Protein AF-N9YUV8-F1 (afdb_monomer_lite)

Secondary structure (DSSP, 8-state):
--HHHHHHHHHHHHHHHHHHHH---HHHHHHHTT--HHHHHHHHHHHHHHHHHHTT------S------------TT--------

Foldseek 3Di:
DCVVVVVLLVVLVVLVVVCVVVVDDLVVSCVVVVHDSVNNVVSVVVNVCVVCVVVVHPPPDPPPPPPPPPPPPPDPPPPPPPDDD

pLDDT: mean 75.25, std 18.25, range [39.34, 95.25]

Organism: NCBI:txid997897

Radius of gyration: 22.7 Å; chains: 1; bounding box: 55×65×34 Å

Structure (mmCIF, N/CA/C/O backbone):
data_AF-N9YUV8-F1
#
_entry.id   AF-N9YUV8-F1
#
loop_
_atom_site.group_PDB
_atom_site.id
_atom_site.type_symbol
_atom_site.label_atom_id
_atom_site.label_alt_id
_atom_site.label_comp_id
_atom_site.label_asym_id
_atom_site.label_entity_id
_atom_site.label_seq_id
_atom_site.pdbx_PDB_ins_code
_atom_site.Cartn_x
_atom_site.Cartn_y
_atom_site.Cartn_z
_atom_site.occupancy
_atom_site.B_iso_or_equiv
_atom_site.auth_seq_id
_atom_site.auth_comp_id
_atom_site.auth_asym_id
_atom_site.auth_atom_id
_atom_site.pdbx_PDB_model_num
ATOM 1 N N . MET A 1 1 ? 19.477 -17.678 -9.388 1.00 48.34 1 MET A N 1
ATOM 2 C CA . MET A 1 1 ? 18.988 -17.485 -8.006 1.00 48.34 1 MET A CA 1
ATOM 3 C C . MET A 1 1 ? 17.875 -16.431 -8.055 1.00 48.34 1 MET A C 1
ATOM 5 O O . MET A 1 1 ? 18.110 -15.288 -7.710 1.00 48.34 1 MET A O 1
ATOM 9 N N . ASN A 1 2 ? 16.690 -16.793 -8.568 1.00 59.22 2 ASN A N 1
ATOM 10 C CA . ASN A 1 2 ? 15.551 -15.868 -8.768 1.00 59.22 2 ASN A CA 1
ATOM 11 C C . ASN A 1 2 ? 14.244 -16.364 -8.121 1.00 59.22 2 ASN A C 1
ATOM 13 O O . ASN A 1 2 ? 13.283 -15.611 -8.022 1.00 59.22 2 ASN A O 1
ATOM 17 N N . GLU A 1 3 ? 14.215 -17.603 -7.632 1.00 58.84 3 GLU A N 1
ATOM 18 C CA . GLU A 1 3 ? 13.007 -18.237 -7.090 1.00 58.84 3 GLU A CA 1
ATOM 19 C C . GLU A 1 3 ? 12.493 -17.545 -5.819 1.00 58.84 3 GLU A C 1
ATOM 21 O O . GLU A 1 3 ? 11.295 -17.335 -5.645 1.00 58.84 3 GLU A O 1
ATOM 26 N N . VAL A 1 4 ? 13.407 -17.075 -4.965 1.00 70.19 4 VAL A N 1
ATOM 27 C CA . VAL A 1 4 ? 13.049 -16.397 -3.710 1.00 70.19 4 VAL A CA 1
ATOM 28 C C . VAL A 1 4 ? 12.305 -15.078 -3.925 1.00 70.19 4 VAL A C 1
ATOM 30 O O . VAL A 1 4 ? 11.574 -14.648 -3.037 1.00 70.19 4 VAL A O 1
ATOM 33 N N . VAL A 1 5 ? 12.482 -14.420 -5.075 1.00 70.38 5 VAL A N 1
ATOM 34 C CA . VAL A 1 5 ? 11.816 -13.144 -5.379 1.00 70.38 5 VAL A CA 1
ATOM 35 C C . VAL A 1 5 ? 10.376 -13.396 -5.825 1.00 70.38 5 VAL A C 1
ATOM 37 O O . VAL A 1 5 ? 9.464 -12.755 -5.304 1.00 70.38 5 VAL A O 1
ATOM 40 N N . GLU A 1 6 ? 10.160 -14.388 -6.689 1.00 70.19 6 GLU A N 1
ATOM 41 C CA . GLU A 1 6 ? 8.832 -14.772 -7.190 1.00 70.19 6 GLU A CA 1
ATOM 42 C C . GLU A 1 6 ? 7.930 -15.353 -6.087 1.00 70.19 6 GLU A C 1
ATOM 44 O O . GLU A 1 6 ? 6.747 -15.006 -5.980 1.00 70.19 6 GLU A O 1
ATOM 49 N N . VAL A 1 7 ? 8.495 -16.171 -5.191 1.00 77.31 7 VAL A N 1
ATOM 50 C CA . VAL A 1 7 ? 7.759 -16.697 -4.028 1.00 77.31 7 VAL A CA 1
ATOM 51 C C . VAL A 1 7 ? 7.330 -15.553 -3.104 1.00 77.31 7 VAL A C 1
ATOM 53 O O . VAL A 1 7 ? 6.172 -15.477 -2.690 1.00 77.31 7 VAL A O 1
ATOM 56 N N . ARG A 1 8 ? 8.230 -14.596 -2.839 1.00 81.81 8 ARG A N 1
ATOM 57 C CA . ARG A 1 8 ? 7.928 -13.424 -2.000 1.00 81.81 8 ARG A CA 1
ATOM 58 C C . ARG A 1 8 ? 6.880 -12.513 -2.634 1.00 81.81 8 ARG A C 1
ATOM 60 O O . ARG A 1 8 ? 5.986 -12.055 -1.927 1.00 81.81 8 ARG A O 1
ATOM 67 N N . MET A 1 9 ? 6.955 -12.282 -3.944 1.00 84.75 9 MET A N 1
ATOM 68 C CA . MET A 1 9 ? 5.958 -11.521 -4.707 1.00 84.75 9 MET A CA 1
ATOM 69 C C . MET A 1 9 ? 4.554 -12.096 -4.525 1.00 84.75 9 MET A C 1
ATOM 71 O O . MET A 1 9 ? 3.610 -11.353 -4.249 1.00 84.75 9 MET A O 1
ATOM 75 N N . SER A 1 10 ? 4.421 -13.416 -4.643 1.00 86.81 10 SER A N 1
ATOM 76 C CA . SER A 1 10 ? 3.140 -14.110 -4.498 1.00 86.81 10 SER A CA 1
ATOM 77 C C . SER A 1 10 ? 2.581 -13.964 -3.081 1.00 86.81 10 SER A C 1
ATOM 79 O O . SER A 1 10 ? 1.421 -13.584 -2.912 1.00 86.81 10 SER A O 1
ATOM 81 N N . SER A 1 11 ? 3.422 -14.137 -2.055 1.00 90.44 11 SER A N 1
ATOM 82 C CA . SER A 1 11 ? 3.028 -13.909 -0.659 1.00 90.44 11 SER A CA 1
ATOM 83 C C . SER A 1 11 ? 2.617 -12.458 -0.385 1.00 90.44 11 SER A C 1
ATOM 85 O O . SER A 1 11 ? 1.662 -12.212 0.347 1.00 90.44 11 SER A O 1
ATOM 87 N N . TRP A 1 12 ? 3.298 -11.471 -0.976 1.00 92.12 12 TRP A N 1
ATOM 88 C CA . TRP A 1 12 ? 2.935 -10.060 -0.796 1.00 92.12 12 TRP A CA 1
ATOM 89 C C . TRP A 1 12 ? 1.635 -9.693 -1.512 1.00 92.12 12 TRP A C 1
ATOM 91 O O . TRP A 1 12 ? 0.898 -8.840 -1.025 1.00 92.12 12 TRP A O 1
ATOM 101 N N . LYS A 1 13 ? 1.317 -10.336 -2.641 1.00 91.50 13 LYS A N 1
ATOM 102 C CA . LYS A 1 13 ? 0.006 -10.176 -3.286 1.00 91.50 13 LYS A CA 1
ATOM 103 C C . LYS A 1 13 ? -1.110 -10.716 -2.392 1.00 91.50 13 LYS A C 1
ATOM 105 O O . LYS A 1 13 ? -2.084 -9.999 -2.180 1.00 91.50 13 LYS A O 1
ATOM 110 N N . ALA A 1 14 ? -0.945 -11.917 -1.833 1.00 92.44 14 ALA A N 1
ATOM 111 C CA . ALA A 1 14 ? -1.914 -12.513 -0.907 1.00 92.44 14 ALA A CA 1
ATOM 112 C C . ALA A 1 14 ? -2.168 -11.607 0.309 1.00 92.44 14 ALA A C 1
ATOM 114 O O . ALA A 1 14 ? -3.308 -11.259 0.591 1.00 92.44 14 ALA A O 1
ATOM 115 N N . MET A 1 15 ? -1.097 -11.090 0.910 1.00 92.44 15 MET A N 1
ATOM 116 C CA . MET A 1 15 ? -1.157 -10.118 2.004 1.00 92.44 15 MET A CA 1
ATOM 117 C C . MET A 1 15 ? -2.041 -8.902 1.698 1.00 92.44 15 MET A C 1
ATOM 119 O O . MET A 1 15 ? -2.854 -8.476 2.517 1.00 92.44 15 MET A O 1
ATOM 123 N N . VAL A 1 16 ? -1.874 -8.312 0.509 1.00 91.88 16 VAL A N 1
ATOM 124 C CA . VAL A 1 16 ? -2.665 -7.149 0.086 1.00 91.88 16 VAL A CA 1
ATOM 125 C C . VAL A 1 16 ? -4.130 -7.540 -0.117 1.00 91.88 16 VAL A C 1
ATOM 127 O O . VAL A 1 16 ? -5.010 -6.753 0.229 1.00 91.88 16 VAL A O 1
ATOM 130 N N . GLN A 1 17 ? -4.411 -8.736 -0.639 1.00 93.06 17 GLN A N 1
ATOM 131 C CA . GLN A 1 17 ? -5.780 -9.246 -0.775 1.00 93.06 17 GLN A CA 1
ATOM 132 C C . GLN A 1 17 ? -6.443 -9.449 0.593 1.00 93.06 17 GLN A C 1
ATOM 134 O O . GLN A 1 17 ? -7.546 -8.955 0.801 1.00 93.06 17 GLN A O 1
ATOM 139 N N . GLU A 1 18 ? -5.755 -10.069 1.554 1.00 93.44 18 GLU A N 1
ATOM 140 C CA . GLU A 1 18 ? -6.260 -10.269 2.922 1.00 93.44 18 GLU A CA 1
ATOM 141 C C . GLU A 1 18 ? -6.570 -8.945 3.624 1.00 93.44 18 GLU A C 1
ATOM 143 O O . GLU A 1 18 ? -7.621 -8.792 4.248 1.00 93.44 18 GLU A O 1
ATOM 148 N N . ARG A 1 19 ? -5.688 -7.950 3.479 1.00 93.75 19 ARG A N 1
ATOM 149 C CA . ARG A 1 19 ? -5.923 -6.598 3.997 1.00 93.75 19 ARG A CA 1
ATOM 150 C C . ARG A 1 19 ? -7.158 -5.962 3.361 1.00 93.75 19 ARG A C 1
ATOM 152 O O . ARG A 1 19 ? -7.962 -5.375 4.081 1.00 93.75 19 ARG A O 1
ATOM 159 N N . ASN A 1 20 ? -7.314 -6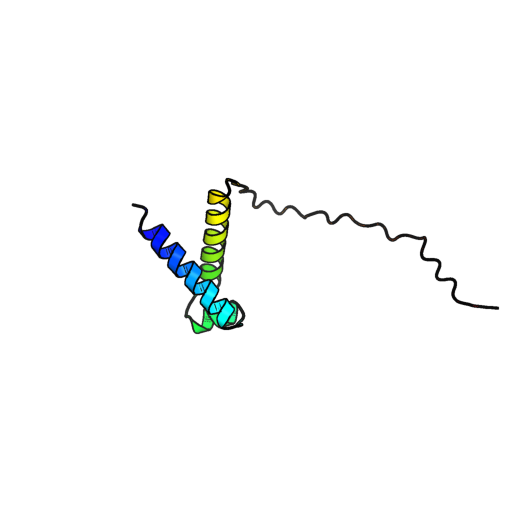.062 2.038 1.00 91.19 20 ASN A N 1
ATOM 160 C CA . ASN A 1 20 ? -8.494 -5.530 1.345 1.00 91.19 20 ASN A CA 1
ATOM 161 C C . ASN A 1 20 ? -9.779 -6.241 1.785 1.00 91.19 20 ASN A C 1
ATOM 163 O O . ASN A 1 20 ? -10.775 -5.570 2.033 1.00 91.19 20 ASN A O 1
ATOM 167 N N . ALA A 1 21 ? -9.739 -7.565 1.950 1.00 93.62 21 ALA A N 1
ATOM 168 C CA . ALA A 1 21 ? -10.870 -8.352 2.434 1.00 93.62 21 ALA A CA 1
ATOM 169 C C . ALA A 1 21 ? -11.245 -8.004 3.883 1.00 93.62 21 ALA A C 1
ATOM 171 O O . ALA A 1 21 ? -12.421 -7.988 4.229 1.00 93.62 21 ALA A O 1
ATOM 172 N N . SER A 1 22 ? -10.253 -7.679 4.715 1.00 91.75 22 SER A N 1
ATOM 173 C CA . SER A 1 22 ? -10.468 -7.284 6.111 1.00 91.75 22 SER A CA 1
ATOM 174 C C . SER A 1 22 ? -11.085 -5.887 6.248 1.00 91.75 22 SER A C 1
ATOM 176 O O . SER A 1 22 ? -11.621 -5.564 7.301 1.00 91.75 22 SER A O 1
ATOM 178 N N . GLY A 1 23 ? -10.950 -5.016 5.239 1.00 92.69 23 GLY A N 1
ATOM 179 C CA . GLY A 1 23 ? -11.409 -3.619 5.297 1.00 92.69 23 GLY A CA 1
ATOM 180 C C . GLY A 1 23 ? -10.663 -2.730 6.307 1.00 92.69 23 GLY A C 1
ATOM 181 O O . GLY A 1 23 ? -10.959 -1.543 6.418 1.00 92.69 23 GLY A O 1
ATOM 182 N N . LEU A 1 24 ? -9.672 -3.277 7.017 1.00 91.62 24 LEU A N 1
ATOM 183 C CA . LEU A 1 24 ? -8.871 -2.580 8.023 1.00 91.62 24 LEU A CA 1
ATOM 184 C C . LEU A 1 24 ? -7.915 -1.576 7.378 1.00 91.62 24 LEU A C 1
ATOM 186 O O . LEU A 1 24 ? -7.440 -1.782 6.254 1.00 91.62 24 LEU A O 1
ATOM 190 N N . SER A 1 25 ? -7.562 -0.513 8.106 1.00 92.88 25 SER A N 1
ATOM 191 C CA . SER A 1 25 ? -6.480 0.375 7.677 1.00 92.88 25 SER A CA 1
ATOM 192 C C . SER A 1 25 ? -5.130 -0.359 7.666 1.00 92.88 25 SER A C 1
ATOM 194 O O . SER A 1 25 ? -4.949 -1.397 8.304 1.00 92.88 25 SER A O 1
ATOM 196 N N . ILE A 1 26 ? -4.143 0.186 6.940 1.00 91.06 26 ILE A N 1
ATOM 197 C CA . ILE A 1 26 ? -2.793 -0.410 6.857 1.00 91.06 26 ILE A CA 1
ATOM 198 C C . ILE A 1 26 ? -2.195 -0.582 8.254 1.00 91.06 26 ILE A C 1
ATOM 200 O O . ILE A 1 26 ? -1.612 -1.623 8.531 1.00 91.06 26 ILE A O 1
ATOM 204 N N . LYS A 1 27 ? -2.366 0.421 9.123 1.00 92.19 27 LYS A N 1
ATOM 205 C CA . LYS A 1 27 ? -1.843 0.426 10.493 1.00 92.19 27 LYS A CA 1
ATOM 206 C C . LYS A 1 27 ? -2.437 -0.691 11.334 1.00 92.19 27 LYS A C 1
ATOM 208 O O . LYS A 1 27 ? -1.695 -1.450 11.947 1.00 92.19 27 LYS A O 1
ATOM 213 N N . GLU A 1 28 ? -3.760 -0.810 11.318 1.00 93.62 28 GLU A N 1
ATOM 214 C CA . GLU A 1 28 ? -4.481 -1.831 12.080 1.00 93.62 28 GLU A CA 1
ATOM 215 C C . GLU A 1 28 ? -4.136 -3.236 11.590 1.00 93.62 28 GLU A C 1
ATOM 217 O O . GLU A 1 28 ? -3.819 -4.113 12.390 1.00 93.62 28 GLU A O 1
ATOM 222 N N . TRP A 1 29 ? -4.104 -3.438 10.270 1.00 95.25 29 TRP A N 1
ATOM 223 C CA . TRP A 1 29 ? -3.727 -4.723 9.690 1.00 95.25 29 TRP A CA 1
ATOM 224 C C . TRP A 1 29 ? -2.267 -5.083 10.007 1.00 95.25 29 TRP A C 1
ATOM 226 O O . TRP A 1 29 ? -1.975 -6.222 10.368 1.00 95.25 29 TRP A O 1
ATOM 236 N N . CYS A 1 30 ? -1.352 -4.111 9.930 1.00 93.88 30 CYS A N 1
ATOM 237 C CA . CYS A 1 30 ? 0.057 -4.280 10.291 1.00 93.88 30 CYS A CA 1
ATOM 238 C C . CYS A 1 30 ? 0.226 -4.683 11.762 1.00 93.88 30 CYS A C 1
ATOM 240 O O . CYS A 1 30 ? 0.941 -5.642 12.052 1.00 93.88 30 CYS A O 1
ATOM 242 N N . ALA A 1 31 ? -0.480 -4.006 12.672 1.00 93.81 31 ALA A N 1
ATOM 243 C CA . ALA A 1 31 ? -0.477 -4.332 14.094 1.00 93.81 31 ALA A CA 1
ATOM 244 C C . ALA A 1 31 ? -1.025 -5.744 14.361 1.00 93.81 31 ALA A C 1
ATOM 246 O O . ALA A 1 31 ? -0.401 -6.511 15.090 1.00 93.81 31 ALA A O 1
ATOM 247 N N . ALA A 1 32 ? -2.135 -6.122 13.718 1.00 93.25 32 ALA A N 1
ATOM 248 C CA . ALA A 1 32 ? -2.744 -7.444 13.873 1.00 93.25 32 ALA A CA 1
ATOM 249 C C . ALA A 1 32 ? -1.859 -8.587 13.336 1.00 93.25 32 ALA A C 1
ATOM 251 O O . ALA A 1 32 ? -1.823 -9.672 13.912 1.00 93.25 32 ALA A O 1
ATOM 252 N N . ASN A 1 33 ? -1.112 -8.345 12.255 1.00 91.00 33 ASN A N 1
ATOM 253 C CA . ASN A 1 33 ? -0.302 -9.361 11.575 1.00 91.00 33 ASN A CA 1
ATOM 254 C C . ASN A 1 33 ? 1.182 -9.335 11.977 1.00 91.00 33 ASN A C 1
ATOM 256 O O . ASN A 1 33 ? 1.995 -10.015 11.351 1.00 91.00 33 ASN A O 1
ATOM 260 N N . ASN A 1 34 ? 1.556 -8.555 13.000 1.00 92.25 34 ASN A N 1
ATOM 261 C CA . ASN A 1 34 ? 2.948 -8.370 13.433 1.00 92.25 34 ASN A CA 1
ATOM 262 C C . ASN A 1 34 ? 3.879 -7.931 12.284 1.00 92.25 34 ASN A C 1
ATOM 264 O O . ASN A 1 34 ? 5.046 -8.319 12.196 1.00 92.25 34 ASN A O 1
ATOM 268 N N . VAL A 1 35 ? 3.356 -7.109 11.374 1.00 91.75 35 VAL A N 1
ATOM 269 C CA . VAL A 1 35 ? 4.108 -6.539 10.257 1.00 91.75 35 VAL A CA 1
ATOM 270 C C . VAL A 1 35 ? 4.393 -5.080 10.567 1.00 91.75 35 VAL A C 1
ATOM 272 O O . VAL A 1 35 ? 3.490 -4.314 10.870 1.00 91.75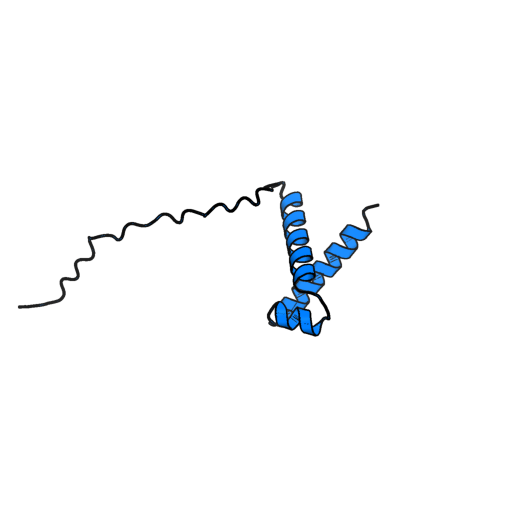 35 VAL A O 1
ATOM 275 N N . SER A 1 36 ? 5.647 -4.653 10.448 1.00 93.50 36 SER A N 1
ATOM 276 C CA . SER A 1 36 ? 5.973 -3.230 10.555 1.00 93.50 36 SER A CA 1
ATOM 277 C C . SER A 1 36 ? 5.423 -2.457 9.352 1.00 93.50 36 SER A C 1
ATOM 279 O O . SER A 1 36 ? 5.582 -2.898 8.211 1.00 93.50 36 SER A O 1
ATOM 281 N N . GLU A 1 37 ? 4.875 -1.260 9.576 1.00 92.81 37 GLU A N 1
ATOM 282 C CA . GLU A 1 37 ? 4.364 -0.397 8.497 1.00 92.81 37 GLU A CA 1
ATOM 283 C C . GLU A 1 37 ? 5.408 -0.176 7.391 1.00 92.81 37 GLU A C 1
ATOM 285 O O . GLU A 1 37 ? 5.108 -0.314 6.206 1.00 92.81 37 GLU A O 1
ATOM 290 N N . SER A 1 38 ? 6.666 0.078 7.764 1.00 91.50 38 SER A N 1
ATOM 291 C CA . SER A 1 38 ? 7.775 0.265 6.820 1.00 91.50 38 SER A CA 1
ATOM 292 C C . SER A 1 38 ? 7.967 -0.938 5.894 1.00 91.50 38 SER A C 1
ATOM 294 O O . SER A 1 38 ? 8.152 -0.774 4.688 1.00 91.50 38 SER A O 1
ATOM 296 N N . GLN A 1 39 ? 7.866 -2.156 6.438 1.00 90.25 39 GLN A N 1
ATOM 297 C CA . GLN A 1 39 ? 7.961 -3.389 5.657 1.00 90.25 39 GLN A CA 1
ATOM 298 C C . GLN A 1 39 ? 6.769 -3.527 4.715 1.00 90.25 39 GLN A C 1
ATOM 300 O O . GLN A 1 39 ? 6.943 -3.902 3.557 1.00 90.25 39 GLN A O 1
ATOM 305 N N . TYR A 1 40 ? 5.566 -3.190 5.179 1.00 93.06 40 TYR A N 1
ATOM 306 C CA . TYR A 1 40 ? 4.373 -3.203 4.340 1.00 93.06 40 TYR A CA 1
ATOM 307 C C . TYR A 1 40 ? 4.518 -2.254 3.141 1.00 93.06 40 TYR A C 1
ATOM 309 O O . TYR A 1 40 ? 4.355 -2.675 1.994 1.00 93.06 40 TYR A O 1
ATOM 317 N N . TYR A 1 41 ? 4.915 -0.999 3.372 1.00 93.06 41 TYR A N 1
ATOM 318 C CA . TYR A 1 41 ? 5.137 -0.031 2.293 1.00 93.06 41 TYR A CA 1
ATOM 319 C C . TYR A 1 41 ? 6.272 -0.437 1.353 1.00 93.06 41 TYR A C 1
ATOM 321 O O . TYR A 1 41 ? 6.149 -0.261 0.139 1.00 93.06 41 TYR A O 1
ATOM 329 N N . TYR A 1 42 ? 7.350 -1.025 1.878 1.00 92.06 42 TYR A N 1
ATOM 330 C CA . TYR A 1 42 ? 8.430 -1.566 1.057 1.00 92.06 42 TYR A CA 1
ATOM 331 C C . TYR A 1 42 ? 7.915 -2.642 0.091 1.00 92.06 42 TYR A C 1
ATOM 333 O O . TYR A 1 42 ? 8.145 -2.545 -1.115 1.00 92.06 42 TYR A O 1
ATOM 341 N N . ARG A 1 43 ? 7.152 -3.621 0.592 1.00 92.00 43 ARG A N 1
ATOM 342 C CA . ARG A 1 43 ? 6.539 -4.686 -0.225 1.00 92.00 43 ARG A CA 1
ATOM 343 C C . ARG A 1 43 ? 5.615 -4.107 -1.293 1.00 92.00 43 ARG A C 1
ATOM 345 O O . ARG A 1 43 ? 5.672 -4.514 -2.451 1.00 92.00 43 ARG A O 1
ATOM 352 N N . LEU A 1 44 ? 4.819 -3.103 -0.931 1.00 91.81 44 LEU A N 1
ATOM 353 C CA . LEU A 1 44 ? 3.908 -2.432 -1.857 1.00 91.81 44 LEU A CA 1
ATOM 354 C C . LEU A 1 44 ? 4.657 -1.676 -2.964 1.00 91.81 44 LEU A C 1
ATOM 356 O O . LEU A 1 44 ? 4.266 -1.725 -4.130 1.00 91.81 44 LEU A O 1
ATOM 360 N N . ARG A 1 45 ? 5.767 -1.012 -2.620 1.00 90.62 45 ARG A N 1
ATOM 361 C CA . ARG A 1 45 ? 6.656 -0.359 -3.589 1.00 90.62 45 ARG A CA 1
ATOM 362 C C . ARG A 1 45 ? 7.271 -1.373 -4.550 1.00 90.62 45 ARG A C 1
ATOM 364 O O . ARG A 1 45 ? 7.311 -1.103 -5.745 1.00 90.62 45 ARG A O 1
ATOM 371 N N . GLN A 1 46 ? 7.706 -2.528 -4.052 1.00 88.94 46 GLN A N 1
ATOM 372 C CA . GLN A 1 46 ? 8.241 -3.605 -4.889 1.00 88.94 46 GLN A CA 1
ATOM 373 C C . GLN A 1 46 ? 7.176 -4.164 -5.845 1.00 88.94 46 GLN A C 1
ATOM 375 O O . GLN A 1 46 ? 7.444 -4.318 -7.033 1.00 88.94 46 GLN A O 1
ATOM 380 N N . LEU A 1 47 ? 5.943 -4.390 -5.376 1.00 89.12 47 LEU A N 1
ATOM 381 C CA . LEU A 1 47 ? 4.823 -4.811 -6.233 1.00 89.12 47 LEU A CA 1
ATOM 382 C C . LEU A 1 47 ? 4.527 -3.798 -7.349 1.00 89.12 47 LEU A C 1
ATOM 384 O O . LEU A 1 47 ? 4.309 -4.182 -8.494 1.00 89.12 47 LEU A O 1
ATOM 388 N N . ARG A 1 48 ? 4.569 -2.496 -7.047 1.00 89.75 48 ARG A N 1
ATOM 389 C CA . ARG A 1 48 ? 4.414 -1.448 -8.070 1.00 89.75 48 ARG A CA 1
ATOM 390 C C . ARG A 1 48 ? 5.588 -1.421 -9.044 1.00 89.75 48 ARG A C 1
ATOM 392 O O . ARG A 1 48 ? 5.371 -1.338 -10.244 1.00 89.75 48 ARG A O 1
ATOM 399 N N . ASN A 1 49 ? 6.820 -1.494 -8.544 1.00 87.81 49 ASN A N 1
ATOM 400 C CA . ASN A 1 49 ? 8.014 -1.447 -9.385 1.00 87.81 49 ASN A CA 1
ATOM 401 C C . ASN A 1 49 ? 8.092 -2.643 -10.340 1.00 87.81 49 ASN A C 1
ATOM 403 O O . ASN A 1 49 ? 8.407 -2.458 -11.506 1.00 87.81 49 ASN A O 1
ATOM 407 N N . THR A 1 50 ? 7.738 -3.839 -9.875 1.00 86.38 50 THR A N 1
ATOM 408 C CA . THR A 1 50 ? 7.671 -5.037 -10.723 1.00 86.38 50 THR A CA 1
ATOM 409 C C . THR A 1 50 ? 6.578 -4.935 -11.782 1.00 86.38 50 THR A C 1
ATOM 411 O O . THR A 1 50 ? 6.834 -5.254 -12.938 1.00 86.38 50 THR A O 1
ATOM 414 N N . ALA A 1 51 ? 5.397 -4.408 -11.439 1.00 84.88 51 ALA A N 1
ATOM 415 C CA . ALA A 1 51 ? 4.351 -4.129 -12.424 1.00 84.88 51 ALA A CA 1
ATOM 416 C C . ALA A 1 51 ? 4.799 -3.096 -13.478 1.00 84.88 51 ALA A C 1
ATOM 418 O O . ALA A 1 51 ? 4.554 -3.280 -14.666 1.00 84.88 51 ALA A O 1
ATOM 419 N N . LEU A 1 52 ? 5.500 -2.038 -13.056 1.00 84.38 52 LEU A N 1
ATOM 420 C CA . LEU A 1 52 ? 6.052 -1.012 -13.948 1.00 84.38 52 LEU A CA 1
ATOM 421 C C . LEU A 1 52 ? 7.174 -1.551 -14.845 1.00 84.38 52 LEU A C 1
ATOM 423 O O . LEU A 1 52 ? 7.206 -1.247 -16.035 1.00 84.38 52 LEU A O 1
ATOM 427 N N . ALA A 1 53 ? 8.063 -2.381 -14.294 1.00 81.94 53 ALA A N 1
ATOM 428 C CA . ALA A 1 53 ? 9.119 -3.050 -15.044 1.00 81.94 53 ALA A CA 1
ATOM 429 C C . ALA A 1 53 ? 8.532 -3.997 -16.102 1.00 81.94 53 ALA A C 1
ATOM 431 O O . ALA A 1 53 ? 8.974 -3.977 -17.247 1.00 81.94 53 ALA A O 1
ATOM 432 N N . ALA A 1 54 ? 7.490 -4.761 -15.752 1.00 77.44 54 ALA A N 1
ATOM 433 C CA . ALA A 1 54 ? 6.762 -5.601 -16.702 1.00 77.44 54 ALA A CA 1
ATOM 434 C C . ALA A 1 54 ? 6.057 -4.776 -17.794 1.00 77.44 54 ALA A C 1
ATOM 436 O O . ALA A 1 54 ? 5.988 -5.204 -18.941 1.00 77.44 54 ALA A O 1
ATOM 437 N N . ALA A 1 55 ? 5.576 -3.576 -17.458 1.00 76.75 55 ALA A N 1
ATOM 438 C CA . ALA A 1 55 ? 4.964 -2.643 -18.403 1.00 76.75 55 ALA A CA 1
ATOM 439 C C . ALA A 1 55 ? 5.982 -1.835 -19.239 1.00 76.75 55 ALA A C 1
ATOM 441 O O . ALA A 1 55 ? 5.574 -0.960 -20.001 1.00 76.75 55 ALA A O 1
ATOM 442 N N . GLY A 1 56 ? 7.291 -2.083 -19.091 1.00 63.94 56 GLY A N 1
ATOM 443 C CA . GLY A 1 56 ? 8.346 -1.385 -19.835 1.00 63.94 56 GLY A CA 1
ATOM 444 C C . GLY A 1 56 ? 8.555 0.081 -19.436 1.00 63.94 56 GLY A C 1
ATOM 445 O O . GLY A 1 56 ? 9.217 0.822 -20.156 1.00 63.94 56 GLY A O 1
ATOM 446 N N . GLN A 1 57 ? 8.008 0.520 -18.299 1.00 58.09 57 GLN A N 1
ATOM 447 C CA . GLN A 1 57 ? 8.072 1.908 -17.837 1.00 58.09 57 GLN A CA 1
ATOM 448 C C . GLN A 1 57 ? 8.979 2.019 -16.611 1.00 58.09 57 GLN A C 1
ATOM 450 O O . GLN A 1 57 ? 8.529 2.031 -15.466 1.00 58.09 57 GLN A O 1
ATOM 455 N N . THR A 1 58 ? 10.287 2.130 -16.828 1.00 49.62 58 THR A N 1
ATOM 456 C CA . THR A 1 58 ? 11.240 2.461 -15.762 1.00 49.62 58 THR A CA 1
ATOM 457 C C . THR A 1 58 ? 11.255 3.969 -15.512 1.00 49.62 58 THR A C 1
ATOM 459 O O . THR A 1 58 ? 12.239 4.635 -15.813 1.00 49.62 58 THR A O 1
ATOM 462 N N . SER A 1 59 ? 10.182 4.540 -14.959 1.00 52.00 59 SER A N 1
ATOM 463 C CA . SER A 1 59 ? 10.233 5.926 -14.468 1.00 52.00 59 SER A CA 1
ATOM 464 C C . SER A 1 59 ? 10.665 5.941 -13.004 1.00 52.00 59 SER A C 1
ATOM 466 O O . SER A 1 59 ? 9.874 6.161 -12.086 1.00 52.00 59 SER A O 1
ATOM 468 N N . THR A 1 60 ? 11.949 5.665 -12.784 1.00 51.06 60 THR A N 1
ATOM 469 C CA . THR A 1 60 ? 12.632 6.055 -11.551 1.00 51.06 60 THR A CA 1
ATOM 470 C C . THR A 1 60 ? 12.959 7.536 -11.664 1.00 51.06 60 THR A C 1
ATOM 472 O O . THR A 1 60 ? 14.057 7.877 -12.067 1.00 51.06 60 THR A O 1
ATOM 475 N N . GLU A 1 61 ? 12.032 8.406 -11.276 1.00 52.94 61 GLU A N 1
ATOM 476 C CA . GLU A 1 61 ? 12.386 9.726 -10.752 1.00 52.94 61 GLU A CA 1
ATOM 477 C C . GLU A 1 61 ? 11.484 10.027 -9.562 1.00 52.94 61 GLU A C 1
ATOM 479 O O . GLU A 1 61 ? 10.371 10.535 -9.661 1.00 52.94 61 GLU A O 1
ATOM 484 N N . HIS A 1 62 ? 11.997 9.660 -8.391 1.00 50.09 62 HIS A N 1
ATOM 485 C CA . HIS A 1 62 ? 11.535 10.161 -7.109 1.00 50.09 62 HIS A CA 1
ATOM 486 C C . HIS A 1 62 ? 12.191 11.529 -6.875 1.00 50.09 62 HIS A C 1
ATOM 488 O O . HIS A 1 62 ? 12.941 11.718 -5.925 1.00 50.09 62 HIS A O 1
ATOM 494 N N . THR A 1 63 ? 11.936 12.468 -7.780 1.00 45.75 63 THR A N 1
ATOM 495 C CA . THR A 1 63 ? 12.097 13.894 -7.513 1.00 45.75 63 THR A CA 1
ATOM 496 C C . THR A 1 63 ? 10.681 14.398 -7.370 1.00 45.75 63 THR A C 1
ATOM 498 O O . THR A 1 63 ? 9.872 14.177 -8.267 1.00 45.75 63 THR A O 1
ATOM 501 N N 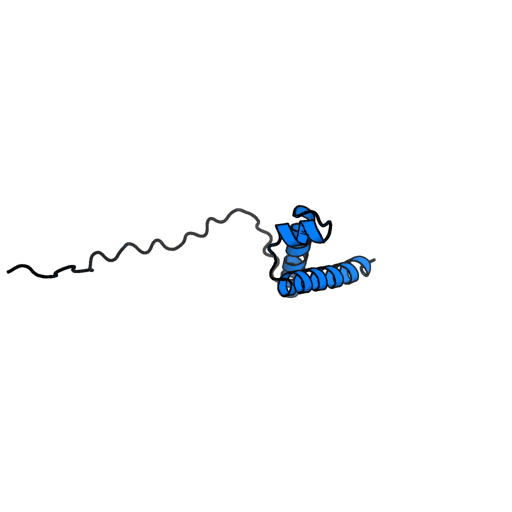. GLY A 1 64 ? 10.354 14.972 -6.213 1.00 54.94 64 GLY A N 1
ATOM 502 C CA . GLY A 1 64 ? 9.032 15.504 -5.904 1.00 54.94 64 GLY A CA 1
ATOM 503 C C . GLY A 1 64 ? 8.605 16.543 -6.934 1.00 54.94 64 GLY A C 1
ATOM 504 O O . GLY A 1 64 ? 8.782 17.740 -6.738 1.00 54.94 64 GLY A O 1
ATOM 505 N N . 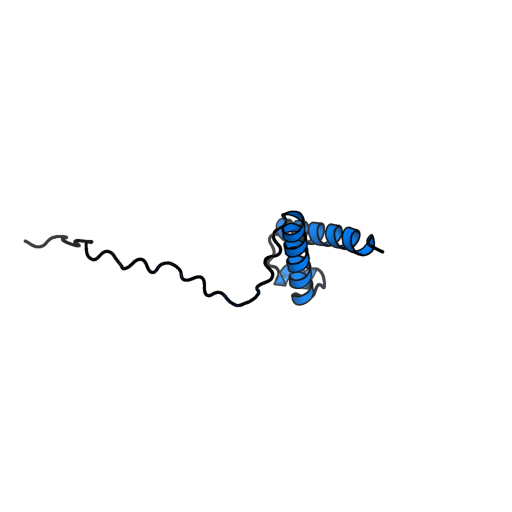GLY A 1 65 ? 8.045 16.073 -8.044 1.00 47.34 65 GLY A N 1
ATOM 506 C CA . GLY A 1 65 ? 7.353 16.877 -9.019 1.00 47.34 65 GLY A CA 1
ATOM 507 C C . GLY A 1 65 ? 6.062 17.298 -8.360 1.00 47.34 65 GLY A C 1
ATOM 508 O O . GLY A 1 65 ? 5.095 16.540 -8.328 1.00 47.34 65 GLY A O 1
ATOM 509 N N . PHE A 1 66 ? 6.075 18.496 -7.784 1.00 51.09 66 PHE A N 1
ATOM 510 C CA . PHE A 1 66 ? 4.876 19.264 -7.509 1.00 51.09 66 PHE A CA 1
ATOM 511 C C . PHE A 1 66 ? 4.076 19.288 -8.815 1.00 51.09 66 PHE A C 1
ATOM 513 O O . PHE A 1 66 ? 4.384 20.055 -9.727 1.00 51.09 66 PHE A O 1
ATOM 520 N N . MET A 1 67 ? 3.124 18.362 -8.957 1.00 53.31 67 MET A N 1
ATOM 521 C CA . MET A 1 67 ? 2.207 18.341 -10.081 1.00 53.31 67 MET A CA 1
ATOM 522 C C . MET A 1 67 ? 1.485 19.678 -10.011 1.00 53.31 67 MET A C 1
ATOM 524 O O . MET A 1 67 ? 0.649 19.886 -9.133 1.00 53.31 67 MET A O 1
ATOM 528 N N . ARG A 1 68 ? 1.878 20.628 -10.869 1.00 59.59 68 ARG A N 1
ATOM 529 C CA . ARG A 1 68 ? 1.148 21.881 -11.015 1.00 59.59 68 ARG A CA 1
ATOM 530 C C . ARG A 1 68 ? -0.222 21.490 -11.529 1.00 59.59 68 ARG A C 1
ATOM 532 O O . ARG A 1 68 ? -0.405 21.277 -12.724 1.00 59.59 68 ARG A O 1
ATOM 539 N N . VAL A 1 69 ? -1.170 21.381 -10.606 1.00 64.88 69 VAL A N 1
ATOM 540 C CA . VAL A 1 69 ? -2.583 21.468 -10.935 1.00 64.88 69 VAL A CA 1
ATOM 541 C C . VAL A 1 69 ? -2.718 22.766 -11.731 1.00 64.88 69 VAL A C 1
ATOM 543 O O . VAL A 1 69 ? -2.240 23.805 -11.255 1.00 64.88 69 VAL A O 1
ATOM 546 N N . PRO A 1 70 ? -3.271 22.733 -12.954 1.00 64.38 70 PRO A N 1
ATOM 547 C CA . PRO A 1 70 ? -3.593 23.953 -13.664 1.00 64.38 70 PRO A CA 1
ATOM 548 C C . PRO A 1 70 ? -4.478 24.779 -12.734 1.00 64.38 70 PRO A C 1
ATOM 550 O O . PRO A 1 70 ? -5.590 24.368 -12.403 1.00 64.38 70 PRO A O 1
ATOM 553 N N . PHE A 1 71 ? -3.956 25.905 -12.245 1.00 57.12 71 PHE A N 1
ATOM 554 C CA . PHE A 1 71 ? -4.781 26.904 -11.589 1.00 57.12 71 PHE A CA 1
ATOM 555 C C . PHE A 1 71 ? -5.816 27.304 -12.633 1.00 57.12 71 PHE A C 1
ATOM 557 O O . PHE A 1 71 ? -5.462 27.928 -13.629 1.00 57.12 71 PHE A O 1
ATOM 564 N N . CYS A 1 72 ? -7.055 26.853 -12.460 1.00 56.47 72 CYS A N 1
ATOM 565 C CA . CYS A 1 72 ? -8.177 27.383 -13.208 1.00 56.47 72 CYS A CA 1
ATOM 566 C C . CYS A 1 72 ? -8.409 28.770 -12.606 1.00 56.47 72 CYS A C 1
ATOM 568 O O . CYS A 1 72 ? -8.872 28.829 -11.463 1.00 56.47 72 CYS A O 1
ATOM 570 N N . PRO A 1 73 ? -8.024 29.878 -13.273 1.00 61.84 73 PRO A N 1
ATOM 571 C CA . PRO A 1 73 ? -8.430 31.180 -12.787 1.00 61.84 73 PRO A CA 1
ATOM 572 C C . PRO A 1 73 ? -9.953 31.167 -12.751 1.00 61.84 73 PRO A C 1
ATOM 574 O O . PRO A 1 73 ? -10.601 30.855 -13.749 1.00 61.84 73 PRO A O 1
ATOM 577 N N . ALA A 1 74 ? -10.492 31.417 -11.560 1.00 58.66 74 ALA A N 1
ATOM 578 C CA . ALA A 1 74 ? -11.908 31.607 -11.335 1.00 58.66 74 ALA A CA 1
ATOM 579 C C . ALA A 1 74 ? -12.471 32.496 -12.445 1.00 58.66 74 ALA A C 1
ATOM 581 O O . ALA A 1 74 ? -11.973 33.598 -12.664 1.00 58.66 74 ALA A O 1
ATOM 582 N N . ASP A 1 75 ? -13.473 31.980 -13.146 1.00 55.84 75 ASP A N 1
ATOM 583 C CA . ASP A 1 75 ? -14.259 32.712 -14.123 1.00 55.84 75 ASP A CA 1
ATOM 584 C C . ASP A 1 75 ? -14.894 33.932 -13.420 1.00 55.84 75 ASP A C 1
ATOM 586 O O . ASP A 1 75 ? -15.744 33.752 -12.542 1.00 55.84 75 ASP A O 1
ATOM 590 N N . PRO A 1 76 ? -14.509 35.185 -13.740 1.00 60.31 76 PRO A N 1
ATOM 591 C CA . PRO A 1 76 ? -15.170 36.365 -13.184 1.00 60.31 76 PRO A CA 1
ATOM 592 C C . PRO A 1 76 ? -16.537 36.633 -13.851 1.00 60.31 76 PRO A C 1
ATOM 594 O O . PRO A 1 76 ? -17.106 37.715 -13.703 1.00 60.31 76 PRO A O 1
ATOM 597 N N . GLY A 1 77 ? -17.082 35.672 -14.603 1.00 55.47 77 GLY A N 1
ATOM 598 C CA . GLY A 1 77 ? -18.354 35.764 -15.306 1.00 55.47 77 GLY A CA 1
ATOM 599 C C . GLY A 1 77 ? -19.554 35.234 -14.526 1.00 55.47 77 GLY A C 1
ATOM 600 O O . GLY A 1 77 ? -20.670 35.344 -15.033 1.00 55.47 77 GLY A O 1
ATOM 601 N N . CYS A 1 78 ? -19.384 34.726 -13.298 1.00 43.12 78 CYS A N 1
ATOM 602 C CA . CYS A 1 78 ? -20.512 34.351 -12.442 1.00 43.12 78 CYS A CA 1
ATOM 603 C C . CYS A 1 78 ? -21.257 35.616 -11.977 1.00 43.12 78 CYS A C 1
ATOM 605 O O . CYS A 1 78 ? -21.006 36.172 -10.907 1.00 43.12 78 CYS A O 1
ATOM 607 N N . LYS A 1 79 ? -22.155 36.113 -12.834 1.00 55.09 79 LYS A N 1
ATOM 608 C CA . LYS A 1 79 ? -23.121 37.169 -12.539 1.00 55.09 79 LYS A CA 1
ATOM 609 C C . LYS A 1 79 ? -24.080 36.642 -11.469 1.00 55.09 79 LYS A C 1
ATOM 611 O O . LYS A 1 79 ? -25.173 36.174 -11.773 1.00 55.09 79 LYS A O 1
ATOM 616 N N . VAL A 1 80 ? -23.680 36.740 -10.206 1.00 57.12 80 VAL A N 1
ATOM 617 C CA . VAL A 1 80 ? -24.607 36.757 -9.070 1.00 57.12 80 VAL A CA 1
ATOM 618 C C . VAL A 1 80 ? -25.405 38.061 -9.135 1.00 57.12 80 VAL A C 1
ATOM 620 O O . VAL A 1 80 ? -25.125 39.037 -8.453 1.00 57.12 80 VAL A O 1
ATOM 623 N N . GLY A 1 81 ? -26.372 38.093 -10.047 1.00 46.1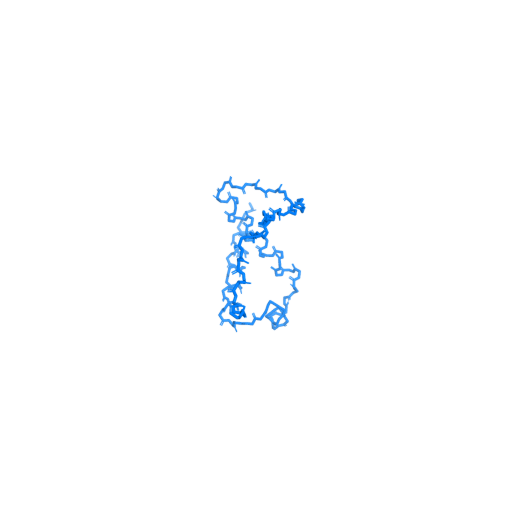2 81 GLY A N 1
ATOM 624 C CA . GLY A 1 81 ? -27.379 39.138 -10.182 1.00 46.12 81 GLY A CA 1
ATOM 625 C C . GLY A 1 81 ? -28.731 38.624 -9.711 1.00 46.12 81 GLY A C 1
ATOM 626 O O . GLY A 1 81 ? -29.702 38.674 -10.459 1.00 46.12 81 GLY A O 1
ATOM 627 N N . CYS A 1 82 ? -28.787 38.076 -8.496 1.00 48.38 82 CYS A N 1
ATOM 628 C CA . CYS A 1 82 ? -30.053 37.907 -7.798 1.00 48.38 82 CYS A CA 1
ATOM 629 C C . CYS A 1 82 ? -30.490 39.277 -7.265 1.00 48.38 82 CYS A C 1
ATOM 631 O O . CYS A 1 82 ? -29.830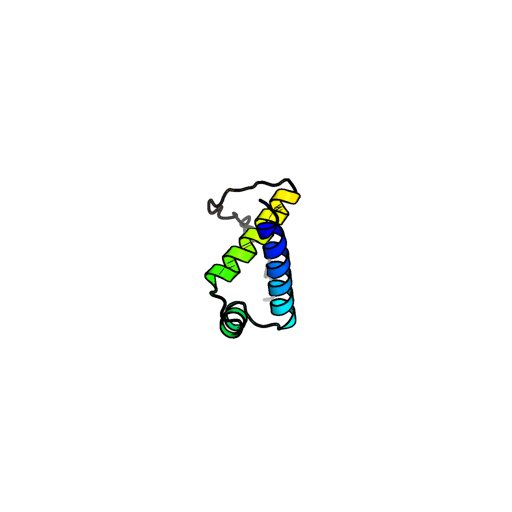 39.832 -6.395 1.00 48.38 82 CYS A O 1
ATOM 633 N N . LEU A 1 83 ? -31.602 39.767 -7.815 1.00 46.66 83 LEU A N 1
ATOM 634 C CA . LEU A 1 83 ? -32.627 40.594 -7.173 1.00 46.66 83 LEU A CA 1
ATOM 635 C C . LEU A 1 83 ? -32.163 41.731 -6.244 1.00 46.66 83 LEU A C 1
ATOM 637 O O . LEU A 1 83 ? -31.931 41.509 -5.059 1.00 46.66 83 LEU A O 1
ATOM 641 N N . TYR A 1 84 ? -32.277 42.972 -6.727 1.00 39.34 84 TYR A N 1
ATOM 642 C CA . TYR A 1 84 ? -33.083 43.958 -6.001 1.00 39.34 84 TYR A CA 1
ATOM 643 C C . TYR A 1 84 ? -33.619 45.064 -6.926 1.00 39.34 84 TYR A C 1
ATOM 645 O O . TYR A 1 84 ? -32.845 45.709 -7.629 1.00 39.34 84 TYR A O 1
ATOM 653 N N . SER A 1 85 ? -34.935 45.270 -6.796 1.00 46.97 85 SER A N 1
ATOM 654 C CA . SER A 1 85 ? -35.821 46.333 -7.302 1.00 46.97 85 SER A CA 1
ATOM 655 C C . SER A 1 85 ? -36.244 46.341 -8.770 1.00 46.97 85 SER A C 1
ATOM 657 O O . SER A 1 85 ? -35.397 46.536 -9.663 1.00 46.97 85 SER A O 1
#

Sequence (85 aa):
MNEVVEVRMSSWKAMVQERNASGLSIKEWCAANNVSESQYYYRLRQLRNTALAAAGQTSTEHTGGFMRVPFCPADPGCKVGCLYS